Protein AF-A0A9Q7APM8-F1 (afdb_monomer)

Structure (mmCIF, N/CA/C/O backbone):
data_AF-A0A9Q7APM8-F1
#
_entry.id   AF-A0A9Q7APM8-F1
#
loop_
_atom_site.group_PDB
_atom_site.id
_atom_site.type_symbol
_atom_site.label_atom_id
_atom_site.label_alt_id
_atom_site.label_comp_id
_atom_site.label_asym_id
_atom_site.label_entity_id
_atom_site.label_seq_id
_atom_site.pdbx_PDB_ins_code
_atom_site.Cartn_x
_atom_site.Cartn_y
_atom_site.Cartn_z
_atom_site.occupancy
_atom_site.B_iso_or_equiv
_atom_site.auth_seq_id
_atom_site.auth_comp_id
_atom_site.auth_asym_id
_atom_site.auth_atom_id
_atom_site.pdbx_PDB_model_num
ATOM 1 N N . MET A 1 1 ? -38.913 31.545 38.198 1.00 42.38 1 MET A N 1
ATOM 2 C CA . MET A 1 1 ? -39.219 31.951 36.809 1.00 42.38 1 MET A CA 1
ATOM 3 C C . MET A 1 1 ? -38.127 32.934 36.434 1.00 42.38 1 MET A C 1
ATOM 5 O O . MET A 1 1 ? -37.927 33.846 37.214 1.00 42.38 1 MET A O 1
ATOM 9 N N . GLU A 1 2 ? -37.276 32.730 35.438 1.00 34.31 2 GLU A N 1
ATOM 10 C CA . GLU A 1 2 ? -37.486 32.155 34.105 1.00 34.31 2 GLU A CA 1
ATOM 11 C C . GLU A 1 2 ? -36.346 31.198 33.728 1.00 34.31 2 GLU A C 1
ATOM 13 O O . GLU A 1 2 ? -35.173 31.498 33.936 1.00 34.31 2 GLU A O 1
ATOM 18 N N . GLY A 1 3 ? -36.702 30.036 33.178 1.00 36.34 3 GLY A N 1
ATOM 19 C CA . GLY A 1 3 ? -35.762 29.169 32.479 1.00 36.34 3 GLY A CA 1
ATOM 20 C C . GLY A 1 3 ? -35.761 29.556 31.008 1.00 36.34 3 GLY A C 1
ATOM 21 O O . GLY A 1 3 ? -36.771 29.379 30.332 1.00 36.34 3 GLY A O 1
ATOM 22 N N . TYR A 1 4 ? -34.646 30.089 30.517 1.00 37.50 4 TYR A N 1
ATOM 23 C CA . TYR A 1 4 ? -34.441 30.288 29.088 1.00 37.50 4 TYR A CA 1
ATOM 24 C C . TYR A 1 4 ? -34.159 28.924 28.450 1.00 37.50 4 TYR A C 1
ATOM 26 O O . TYR A 1 4 ? -33.029 28.440 28.442 1.00 37.50 4 TYR A O 1
ATOM 34 N N . LEU A 1 5 ? -35.215 28.282 27.948 1.00 35.88 5 LEU A N 1
ATOM 35 C CA . LEU A 1 5 ? -35.113 27.208 26.965 1.00 35.88 5 LEU A CA 1
ATOM 36 C C . LEU A 1 5 ? -34.614 27.842 25.665 1.00 35.88 5 LEU A C 1
ATOM 38 O O . LEU A 1 5 ? -35.393 28.391 24.890 1.00 35.88 5 LEU A O 1
ATOM 42 N N . LEU A 1 6 ? -33.300 27.800 25.445 1.00 40.28 6 LEU A N 1
ATOM 43 C CA . LEU A 1 6 ? -32.742 28.014 24.117 1.00 40.28 6 LEU A CA 1
ATOM 44 C C . LEU A 1 6 ? -33.235 26.857 23.241 1.00 40.28 6 LEU A C 1
ATOM 46 O O . LEU A 1 6 ? -32.691 25.755 23.288 1.00 40.28 6 LEU A O 1
ATOM 50 N N . GLN A 1 7 ? -34.302 27.103 22.479 1.00 38.50 7 GLN A N 1
ATOM 51 C CA . GLN A 1 7 ? -34.618 26.316 21.295 1.00 38.50 7 GLN A CA 1
ATOM 52 C C . GLN A 1 7 ? -33.463 26.528 20.318 1.00 38.50 7 GLN A C 1
ATOM 54 O O . GLN A 1 7 ? -33.438 27.498 19.565 1.00 38.50 7 GLN A O 1
ATOM 59 N N . ILE A 1 8 ? -32.460 25.656 20.393 1.00 54.16 8 ILE A N 1
ATOM 60 C CA . ILE A 1 8 ? -31.497 25.502 19.311 1.00 54.16 8 ILE A CA 1
ATOM 61 C C . ILE A 1 8 ? -32.308 24.886 18.178 1.00 54.16 8 ILE A C 1
ATOM 63 O O . ILE A 1 8 ? -32.677 23.716 18.229 1.00 54.16 8 ILE A O 1
ATOM 67 N N . GLU A 1 9 ? -32.681 25.724 17.221 1.00 50.00 9 GLU A N 1
ATOM 68 C CA . GLU A 1 9 ? -33.242 25.300 15.949 1.00 50.00 9 GLU A CA 1
ATOM 69 C C . GLU A 1 9 ? -32.206 24.357 15.316 1.00 50.00 9 GLU A C 1
ATOM 71 O O . GLU A 1 9 ? -31.096 24.780 14.987 1.00 50.00 9 GLU A O 1
ATOM 76 N N . GLU A 1 10 ? -32.497 23.052 15.291 1.00 61.47 10 GLU A N 1
ATOM 77 C CA . GLU A 1 10 ? -31.591 22.060 14.713 1.00 61.47 10 GLU A CA 1
ATOM 78 C C . GLU A 1 10 ? -31.430 22.372 13.224 1.00 61.47 10 GLU A C 1
ATOM 80 O O . GLU A 1 10 ? -32.353 22.184 12.430 1.00 61.47 10 GLU A O 1
ATOM 85 N N . ASP A 1 11 ? -30.254 22.878 12.846 1.00 63.28 11 ASP A N 1
ATOM 86 C CA . ASP A 1 11 ? -29.869 23.025 11.449 1.00 63.28 11 ASP A CA 1
ATOM 87 C C . ASP A 1 11 ? -29.965 21.636 10.785 1.00 63.28 11 ASP A C 1
ATOM 89 O O . ASP A 1 11 ? -29.279 20.709 11.225 1.00 63.28 11 ASP A O 1
ATOM 93 N N . PRO A 1 12 ? -30.782 21.443 9.733 1.00 57.94 12 PRO A N 1
ATOM 94 C CA . PRO A 1 12 ? -30.921 20.152 9.059 1.00 57.94 12 PRO A CA 1
ATOM 95 C C . PRO A 1 12 ? -29.615 19.653 8.409 1.00 57.94 12 PRO A C 1
ATOM 97 O O . PRO A 1 12 ? -29.538 18.494 7.990 1.00 57.94 12 PRO A O 1
ATOM 100 N N . ALA A 1 13 ? -28.576 20.493 8.324 1.00 64.31 13 ALA A N 1
ATOM 101 C CA . ALA A 1 13 ? -27.223 20.095 7.941 1.00 64.31 13 ALA A CA 1
ATOM 102 C C . ALA A 1 13 ? -26.373 19.564 9.114 1.00 64.31 13 ALA A C 1
ATOM 104 O O . ALA A 1 13 ? -25.324 18.953 8.876 1.00 64.31 13 ALA A O 1
ATOM 105 N N . PHE A 1 14 ? -26.798 19.761 10.366 1.00 69.19 14 PHE A N 1
ATOM 106 C CA . PHE A 1 14 ? -26.077 19.304 11.548 1.00 69.19 14 PHE A CA 1
ATOM 107 C C . PHE A 1 14 ? -26.228 17.791 11.707 1.00 69.19 14 PHE A C 1
ATOM 109 O O . PHE A 1 14 ? -27.222 17.269 12.209 1.00 69.19 14 PHE A O 1
ATOM 116 N N . ARG A 1 15 ? -25.209 17.052 11.264 1.00 74.44 15 ARG A N 1
ATOM 117 C CA . ARG A 1 15 ? -25.124 15.615 11.529 1.00 74.44 15 ARG A CA 1
ATOM 118 C C . ARG A 1 15 ? -24.508 15.401 12.911 1.00 74.44 15 ARG A C 1
ATOM 120 O O . ARG A 1 15 ? -23.377 15.841 13.121 1.00 74.44 15 ARG A O 1
ATOM 127 N N . PRO A 1 16 ? -25.194 14.711 13.840 1.00 80.50 16 PRO A N 1
ATOM 128 C CA . PRO A 1 16 ? -24.632 14.439 15.153 1.00 80.50 16 PRO A CA 1
ATOM 129 C C . PRO A 1 16 ? -23.354 13.608 15.010 1.00 80.50 16 PRO A C 1
ATOM 131 O O . PRO A 1 16 ? -23.325 12.568 14.345 1.00 80.50 16 PRO A O 1
ATOM 134 N N . LEU A 1 17 ? -22.283 14.097 15.628 1.00 89.94 17 LEU A N 1
ATOM 135 C CA . LEU A 1 17 ? -20.996 13.422 15.704 1.00 89.94 17 LEU A CA 1
ATOM 136 C C . LEU A 1 17 ? -20.925 12.571 16.968 1.00 89.94 17 LEU A C 1
ATOM 138 O O . LEU A 1 17 ? -21.299 13.002 18.057 1.00 89.94 17 LEU A O 1
ATOM 142 N N . ARG A 1 18 ? -20.377 11.369 16.828 1.00 90.50 18 ARG A N 1
ATOM 143 C CA . ARG A 1 18 ? -20.062 10.456 17.922 1.00 90.50 18 ARG A CA 1
ATOM 144 C C . ARG A 1 18 ? -18.568 10.509 18.215 1.00 90.50 18 ARG A C 1
ATOM 146 O O . ARG A 1 18 ? -17.738 10.352 17.319 1.00 90.50 18 ARG A O 1
ATOM 153 N N . PHE A 1 19 ? -18.239 10.658 19.492 1.00 94.12 19 PHE A N 1
ATOM 154 C CA . PHE A 1 19 ? -16.884 10.523 20.010 1.00 94.12 19 PHE A CA 1
ATOM 155 C C . PHE A 1 19 ? -16.676 9.106 20.558 1.00 94.12 19 PHE A C 1
ATOM 157 O O . PHE A 1 19 ? -17.515 8.600 21.303 1.00 94.12 19 PHE A O 1
ATOM 164 N N . VAL A 1 20 ? -15.584 8.449 20.170 1.00 94.25 20 VAL A N 1
ATOM 165 C CA . VAL A 1 20 ? -15.301 7.046 20.502 1.00 94.25 20 VAL A CA 1
ATOM 166 C C . VAL A 1 20 ? -13.896 6.935 21.077 1.00 94.25 20 VAL A C 1
ATOM 168 O O . VAL A 1 20 ? -12.937 7.345 20.433 1.00 94.25 20 VAL A O 1
ATOM 171 N N . GLY A 1 21 ? -13.765 6.355 22.270 1.00 93.50 21 GLY A N 1
ATOM 172 C CA . GLY A 1 21 ? -12.476 6.041 22.883 1.00 93.50 21 GLY A CA 1
ATOM 173 C C . GLY A 1 21 ? -12.286 4.534 23.005 1.00 93.50 21 GLY A C 1
ATOM 174 O O . GLY A 1 21 ? -13.116 3.868 23.617 1.00 93.50 21 GLY A O 1
ATOM 175 N N . VAL A 1 22 ? -11.195 4.006 22.452 1.00 94.44 22 VAL A N 1
ATOM 176 C CA . VAL A 1 22 ? -10.819 2.589 22.569 1.00 94.44 22 VAL A CA 1
ATOM 177 C C . VAL A 1 22 ? -9.509 2.493 23.332 1.00 94.44 22 VAL A C 1
ATOM 179 O O . VAL A 1 22 ? -8.517 3.107 22.942 1.00 94.44 22 VAL A O 1
ATOM 182 N N . LYS A 1 23 ? -9.496 1.734 24.428 1.00 93.00 23 LYS A N 1
ATOM 183 C CA . LYS A 1 23 ? -8.285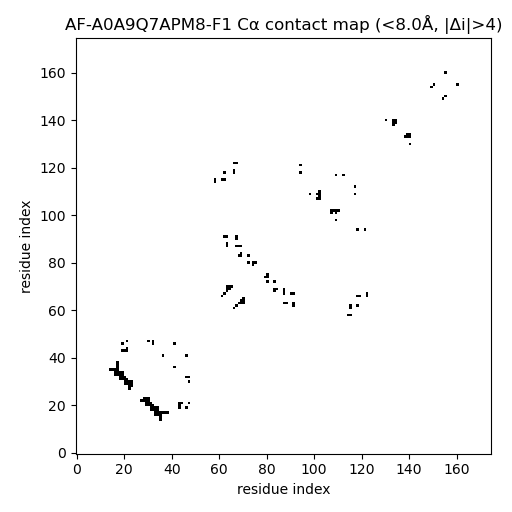 1.524 25.220 1.00 93.00 23 LYS A CA 1
ATOM 184 C C . LYS A 1 23 ? -7.399 0.480 24.547 1.00 93.00 23 LYS A C 1
ATOM 186 O O . LYS A 1 23 ? -7.838 -0.631 24.270 1.00 93.00 23 LYS A O 1
ATOM 191 N N . ASN A 1 24 ? -6.141 0.822 24.319 1.00 89.75 24 ASN A N 1
ATOM 192 C CA . ASN A 1 24 ? -5.125 -0.120 23.887 1.00 89.75 24 ASN A CA 1
ATOM 193 C C . ASN A 1 24 ? -4.664 -0.943 25.097 1.00 89.75 24 ASN A C 1
ATOM 195 O O . ASN A 1 24 ? -4.055 -0.410 26.022 1.00 89.75 24 ASN A O 1
ATOM 199 N N . GLU A 1 25 ? -4.945 -2.246 25.104 1.00 89.38 25 GLU A N 1
ATOM 200 C CA . GLU A 1 25 ? -4.604 -3.127 26.231 1.00 89.38 25 GLU A CA 1
ATOM 201 C C . GLU A 1 25 ? -3.093 -3.251 26.474 1.00 89.38 25 GLU A C 1
ATOM 203 O O . GLU A 1 25 ? -2.673 -3.476 27.606 1.00 89.38 25 GLU A O 1
ATOM 208 N N . LYS A 1 26 ? -2.268 -3.074 25.432 1.00 87.81 26 LYS A N 1
ATOM 209 C CA . LYS A 1 26 ? -0.808 -3.218 25.527 1.00 87.81 26 LYS A CA 1
ATOM 210 C C . LYS A 1 26 ? -0.131 -1.974 26.091 1.00 87.81 26 LYS A C 1
ATOM 212 O O . LYS A 1 26 ? 0.812 -2.101 26.863 1.00 87.81 26 LYS A O 1
ATOM 217 N N . THR A 1 27 ? -0.574 -0.786 25.679 1.00 89.88 27 THR A N 1
ATOM 218 C CA . THR A 1 27 ? 0.035 0.489 26.107 1.00 89.88 27 THR A CA 1
ATOM 219 C C . THR A 1 27 ? -0.715 1.141 27.265 1.00 89.88 27 THR A C 1
ATOM 221 O O . THR A 1 27 ? -0.169 2.000 27.946 1.00 89.88 27 THR A O 1
ATOM 224 N N . GLY A 1 28 ? -1.967 0.742 27.505 1.00 91.19 28 GLY A N 1
ATOM 225 C CA . GLY A 1 28 ? -2.857 1.348 28.493 1.00 91.19 28 GLY A CA 1
ATOM 226 C C . GLY A 1 28 ? -3.490 2.672 28.047 1.00 91.19 28 GLY A C 1
ATOM 227 O O . GLY A 1 28 ? -4.344 3.193 28.766 1.00 91.19 28 GLY A O 1
ATOM 228 N N . GLU A 1 29 ? -3.113 3.198 26.880 1.00 92.56 29 GLU A N 1
ATOM 229 C CA . GLU A 1 29 ? -3.561 4.492 26.357 1.00 92.56 29 GLU A CA 1
ATOM 230 C C . GLU A 1 29 ? -4.911 4.396 25.635 1.00 92.56 29 GLU A C 1
ATOM 232 O O . GLU A 1 29 ? -5.256 3.365 25.058 1.00 92.56 29 GLU A O 1
ATOM 237 N N . TYR A 1 30 ? -5.678 5.489 25.629 1.00 91.62 30 TYR A N 1
ATOM 238 C CA . TYR A 1 30 ? -6.906 5.587 24.839 1.00 91.62 30 TYR A CA 1
ATOM 239 C C . TYR A 1 30 ? -6.616 6.156 23.452 1.00 91.62 30 TYR A C 1
ATOM 241 O O . TYR A 1 30 ? -6.070 7.249 23.319 1.00 91.62 30 TYR A O 1
ATOM 249 N N . HIS A 1 31 ? -7.052 5.448 22.416 1.00 92.06 31 HIS A N 1
ATOM 250 C CA . HIS A 1 31 ? -7.143 5.982 21.064 1.00 92.06 31 HIS A CA 1
ATOM 251 C C . HIS A 1 31 ? -8.523 6.612 20.872 1.00 92.06 31 HIS A C 1
ATOM 253 O O . HIS A 1 31 ? -9.544 5.978 21.149 1.00 92.06 31 HIS A O 1
ATOM 259 N N . LEU A 1 32 ? -8.547 7.862 20.415 1.00 93.88 32 LEU A N 1
ATOM 260 C CA . LEU A 1 32 ? -9.754 8.678 20.318 1.00 93.88 32 LEU A CA 1
ATOM 261 C C . LEU A 1 32 ? -10.130 8.889 18.850 1.00 93.88 32 LEU A C 1
ATOM 263 O O . LEU A 1 32 ? -9.283 9.241 18.028 1.00 93.88 32 LEU A O 1
ATOM 267 N N . TYR A 1 33 ? -11.407 8.699 18.535 1.00 92.25 33 TYR A N 1
ATOM 268 C CA . TYR A 1 33 ? -11.957 8.783 17.187 1.00 92.25 33 TYR A CA 1
ATOM 269 C C . TYR A 1 33 ? -13.231 9.626 17.170 1.00 92.25 33 TYR A C 1
ATOM 271 O O . TYR A 1 33 ? -13.975 9.694 18.149 1.00 92.25 33 TYR A O 1
ATOM 279 N N . VAL A 1 34 ? -13.499 10.242 16.020 1.00 92.44 34 VAL A N 1
ATOM 280 C CA . VAL A 1 34 ? -14.693 11.052 15.767 1.00 92.44 34 VAL A CA 1
ATOM 281 C C . VAL A 1 34 ? -15.370 10.500 14.521 1.00 92.44 34 VAL A C 1
ATOM 283 O O . VAL A 1 34 ? -14.740 10.394 13.474 1.00 92.44 34 VAL A O 1
ATOM 286 N N . THR A 1 35 ? -16.642 10.125 14.621 1.00 91.06 35 THR A N 1
ATOM 287 C CA . THR A 1 35 ? -17.368 9.484 13.518 1.00 91.06 35 THR A CA 1
ATOM 288 C C . THR A 1 35 ? -18.826 9.922 13.468 1.00 91.06 35 THR A C 1
ATOM 290 O O . THR A 1 35 ? -19.424 10.216 14.494 1.00 91.06 35 THR A O 1
ATOM 293 N N . HIS A 1 36 ? -19.422 9.929 12.278 1.00 91.81 36 HIS A N 1
ATOM 294 C CA . HIS A 1 36 ? -20.876 10.055 12.108 1.00 91.81 36 HIS A CA 1
ATOM 295 C C . HIS A 1 36 ? -21.582 8.686 12.075 1.00 91.81 36 HIS A C 1
ATOM 297 O O . HIS A 1 36 ? -22.789 8.618 11.858 1.00 91.81 36 HIS A O 1
ATOM 303 N N . LEU A 1 37 ? -20.836 7.582 12.212 1.00 90.88 37 LEU A N 1
ATOM 304 C CA . LEU A 1 37 ? -21.401 6.237 12.167 1.00 90.88 37 LEU A CA 1
ATOM 305 C C . LEU A 1 37 ? -22.229 5.956 13.430 1.00 90.88 37 LEU A C 1
ATOM 307 O O . LEU A 1 37 ? -21.765 6.230 14.547 1.00 90.88 37 LEU A O 1
ATOM 311 N N . PRO A 1 38 ? -23.444 5.405 13.268 1.00 88.94 38 PRO A N 1
ATOM 312 C CA . PRO A 1 38 ? -24.383 5.285 14.369 1.00 88.94 38 PRO A CA 1
ATOM 313 C C . PRO A 1 38 ? -23.981 4.131 15.302 1.00 88.94 38 PRO A C 1
ATOM 315 O O . PRO A 1 38 ? -23.438 3.105 14.879 1.00 88.94 38 PRO A O 1
ATOM 318 N N . ALA A 1 39 ? -24.180 4.340 16.606 1.00 87.94 39 ALA A N 1
ATOM 319 C CA . ALA A 1 39 ? -23.642 3.468 17.651 1.00 87.94 39 ALA A CA 1
ATOM 320 C C . ALA A 1 39 ? -24.325 2.099 17.746 1.00 87.94 39 ALA A C 1
ATOM 322 O O . ALA A 1 39 ? -23.715 1.157 18.237 1.00 87.94 39 ALA A O 1
ATOM 323 N N . ASP A 1 40 ? -25.560 1.994 17.265 1.00 90.44 40 ASP A N 1
ATOM 324 C CA . ASP A 1 40 ? -26.341 0.758 17.172 1.00 90.44 40 ASP A CA 1
ATOM 325 C C . ASP A 1 40 ? -25.859 -0.170 16.046 1.00 90.44 40 ASP A C 1
ATOM 327 O O . ASP A 1 40 ? -26.176 -1.356 16.063 1.00 90.44 40 ASP A O 1
ATOM 331 N N . LYS A 1 41 ? -25.099 0.357 15.075 1.00 92.50 41 LYS A N 1
ATOM 332 C CA . LYS A 1 41 ? -24.628 -0.404 13.905 1.00 92.50 41 LYS A CA 1
ATOM 333 C C . LYS A 1 41 ? -23.134 -0.668 13.884 1.00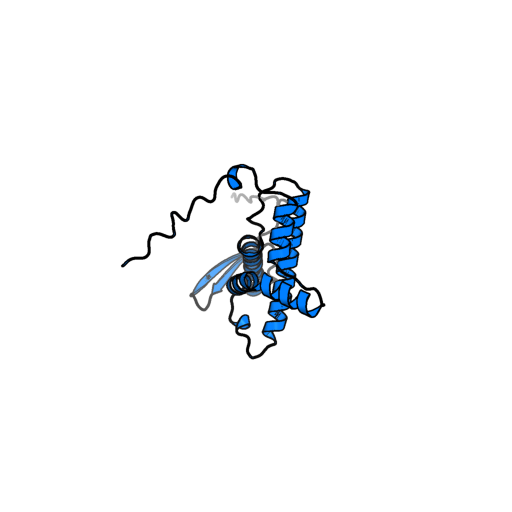 92.50 41 LYS A C 1
ATOM 335 O O . LYS A 1 41 ? -22.728 -1.608 13.213 1.00 92.50 41 LYS A O 1
ATOM 340 N N . VAL A 1 42 ? -22.336 0.193 14.518 1.00 92.00 42 VAL A N 1
ATOM 341 C CA . VAL A 1 42 ? -20.872 0.107 14.462 1.00 92.00 42 VAL A CA 1
ATOM 342 C C . VAL A 1 42 ? -20.283 0.251 15.860 1.00 92.00 42 VAL A C 1
ATOM 344 O O . VAL A 1 42 ? -20.445 1.288 16.521 1.00 92.00 42 VAL A O 1
ATOM 347 N N . SER A 1 43 ? -19.581 -0.779 16.313 1.00 94.12 43 SER A N 1
ATOM 348 C CA . SER A 1 43 ? -18.942 -0.821 17.623 1.00 94.12 43 SER A CA 1
ATOM 349 C C . SER A 1 43 ? -17.694 0.079 17.682 1.00 94.12 43 SER A C 1
ATOM 351 O O . SER A 1 43 ? -17.124 0.438 16.648 1.00 94.12 43 SER A O 1
ATOM 353 N N . PRO A 1 44 ? -17.240 0.488 18.881 1.00 92.44 44 PRO A N 1
ATOM 354 C CA . PRO A 1 44 ? -15.967 1.193 19.046 1.00 92.44 44 PRO A CA 1
ATOM 355 C C . PRO A 1 44 ? -14.762 0.477 18.419 1.00 92.44 44 PRO A C 1
ATOM 357 O O . PRO A 1 44 ? -13.898 1.122 17.825 1.00 92.44 44 PRO A O 1
ATOM 360 N N . GLU A 1 45 ? -14.714 -0.847 18.530 1.00 91.81 45 GLU A N 1
ATOM 361 C CA . GLU A 1 45 ? -13.647 -1.698 18.002 1.00 91.81 45 GLU A CA 1
ATOM 362 C C . GLU A 1 45 ? -13.655 -1.688 16.469 1.00 91.81 45 GLU A C 1
ATOM 364 O O . GLU A 1 45 ? -12.610 -1.483 15.854 1.00 91.81 45 GLU A O 1
ATOM 369 N N . GLU A 1 46 ? -14.836 -1.779 15.850 1.00 92.94 46 GLU A N 1
ATOM 370 C CA . GLU A 1 46 ? -14.991 -1.659 14.395 1.00 92.94 46 GLU A CA 1
ATOM 371 C C . GLU A 1 46 ? -14.564 -0.272 13.887 1.00 92.94 46 GLU A C 1
ATOM 373 O O . GLU A 1 46 ? -13.950 -0.158 12.824 1.00 92.94 46 GLU A O 1
ATOM 378 N N . ILE A 1 47 ? -14.820 0.796 14.657 1.00 93.06 47 ILE A N 1
ATOM 379 C CA . ILE A 1 47 ? -14.295 2.136 14.349 1.00 93.06 47 ILE A CA 1
ATOM 380 C C . ILE A 1 47 ? -12.767 2.147 14.412 1.00 93.06 47 ILE A C 1
ATOM 382 O O . ILE A 1 47 ? -12.131 2.690 13.506 1.00 93.06 47 ILE A O 1
ATOM 386 N N . ALA A 1 48 ? -12.163 1.550 15.441 1.00 90.50 48 ALA A N 1
ATOM 387 C CA . ALA A 1 48 ? -10.708 1.470 15.546 1.00 90.50 48 ALA A CA 1
ATOM 388 C C . ALA A 1 48 ? -10.092 0.685 14.375 1.00 90.50 48 ALA A C 1
ATOM 390 O O . ALA A 1 48 ? -9.074 1.109 13.820 1.00 90.50 48 ALA A O 1
ATOM 391 N N . ASP A 1 49 ? -10.725 -0.405 13.944 1.00 89.56 49 ASP A N 1
ATOM 392 C CA . ASP A 1 49 ? -10.285 -1.189 12.788 1.00 89.56 49 ASP A CA 1
ATOM 393 C C . ASP A 1 49 ? -10.451 -0.432 11.466 1.00 89.56 49 ASP A C 1
ATOM 395 O O . ASP A 1 49 ? -9.533 -0.425 10.640 1.00 89.56 49 ASP A O 1
ATOM 399 N N . LEU A 1 50 ? -11.548 0.305 11.289 1.00 89.44 50 LEU A N 1
ATOM 400 C CA . LEU A 1 50 ? -11.729 1.185 10.134 1.00 89.44 50 LEU A CA 1
ATOM 401 C C . LEU A 1 50 ? -10.657 2.284 10.096 1.00 89.44 50 LEU A C 1
ATOM 403 O O . LEU A 1 50 ? -10.075 2.565 9.047 1.00 89.44 50 LEU A O 1
ATOM 407 N N . TYR A 1 51 ? -10.336 2.879 11.246 1.00 87.50 51 TYR A N 1
ATOM 408 C CA . TYR A 1 51 ? -9.256 3.860 11.351 1.00 87.50 51 TYR A CA 1
ATOM 409 C C . TYR A 1 51 ? -7.872 3.247 11.126 1.00 87.50 51 TYR A C 1
ATOM 411 O O . TYR A 1 51 ? -6.974 3.941 10.645 1.00 87.50 51 TYR A O 1
ATOM 419 N N . ARG A 1 52 ? -7.688 1.950 11.388 1.00 83.81 52 ARG A N 1
ATOM 420 C CA . ARG A 1 52 ? -6.464 1.221 11.028 1.00 83.81 52 ARG A CA 1
ATOM 421 C C . ARG A 1 52 ? -6.259 1.189 9.512 1.00 83.81 52 ARG A C 1
ATOM 423 O O . ARG A 1 52 ? -5.127 1.336 9.053 1.00 83.81 52 ARG A O 1
ATOM 430 N N . ALA A 1 53 ? -7.336 1.103 8.724 1.00 83.62 53 ALA A N 1
ATOM 431 C CA . ALA A 1 53 ? -7.259 1.174 7.262 1.00 83.62 53 ALA A CA 1
ATOM 432 C C . ALA A 1 53 ? -6.708 2.524 6.757 1.00 83.62 53 ALA A C 1
ATOM 434 O O . ALA A 1 53 ? -6.059 2.570 5.711 1.00 83.62 53 ALA A O 1
ATOM 435 N N . ARG A 1 54 ? -6.854 3.618 7.523 1.00 85.62 54 ARG A N 1
ATOM 436 C CA . ARG A 1 54 ? -6.206 4.909 7.212 1.00 85.62 54 ARG A CA 1
ATOM 437 C C . ARG A 1 54 ? -4.684 4.776 7.140 1.00 85.62 54 ARG A C 1
ATOM 439 O O . ARG A 1 54 ? -4.053 5.409 6.297 1.00 85.62 54 ARG A O 1
ATOM 446 N N . TRP A 1 55 ? -4.087 3.963 8.011 1.00 85.88 55 TRP A N 1
ATOM 447 C CA . TRP A 1 55 ? -2.641 3.749 8.009 1.00 85.88 55 TRP A CA 1
ATOM 448 C C . TRP A 1 55 ? -2.179 3.010 6.749 1.00 85.88 55 TRP A C 1
ATOM 450 O O . TRP A 1 55 ? -1.144 3.358 6.187 1.00 85.88 55 TRP A O 1
ATOM 460 N N . ALA A 1 56 ? -2.982 2.070 6.239 1.00 85.31 56 ALA A N 1
ATOM 461 C CA . ALA A 1 56 ? -2.700 1.409 4.965 1.00 85.31 56 ALA A CA 1
ATOM 462 C C . ALA A 1 56 ? -2.658 2.410 3.797 1.00 85.31 56 ALA A C 1
ATOM 464 O O . ALA A 1 56 ? -1.763 2.335 2.960 1.00 85.31 56 ALA A O 1
ATOM 465 N N . VAL A 1 57 ? -3.560 3.401 3.777 1.00 87.88 57 VAL A N 1
ATOM 466 C CA . VAL A 1 57 ? -3.527 4.492 2.784 1.00 87.88 57 VAL A CA 1
ATOM 467 C C . VAL A 1 57 ? -2.247 5.324 2.913 1.00 87.88 57 VAL A C 1
ATOM 469 O O . VAL A 1 57 ? -1.631 5.685 1.913 1.00 87.88 57 VAL A O 1
ATOM 472 N N . GLU A 1 58 ? -1.816 5.619 4.139 1.00 91.31 58 GLU A N 1
ATOM 473 C CA . GLU A 1 58 ? -0.579 6.367 4.381 1.00 91.31 58 GLU A CA 1
ATOM 474 C C . GLU A 1 58 ? 0.661 5.605 3.894 1.00 91.31 58 GLU A C 1
ATOM 476 O O . GLU A 1 58 ? 1.526 6.191 3.241 1.00 91.31 58 GLU A O 1
ATOM 481 N N . ILE A 1 59 ? 0.731 4.300 4.169 1.00 90.12 59 ILE A N 1
ATOM 482 C CA . ILE A 1 59 ? 1.787 3.425 3.651 1.00 90.12 59 ILE A CA 1
ATOM 483 C C . ILE A 1 59 ? 1.764 3.408 2.130 1.00 90.12 59 ILE A C 1
ATOM 485 O O . ILE A 1 59 ? 2.804 3.631 1.524 1.00 90.12 59 ILE A O 1
ATOM 489 N N . PHE A 1 60 ? 0.596 3.219 1.519 1.00 89.62 60 PHE A N 1
ATOM 490 C CA . PHE A 1 60 ? 0.451 3.194 0.066 1.00 89.62 60 PHE A CA 1
ATOM 491 C C . PHE A 1 60 ? 1.024 4.463 -0.584 1.00 89.62 60 PHE A C 1
ATOM 493 O O . PHE A 1 60 ? 1.808 4.398 -1.532 1.00 89.62 60 PHE A O 1
ATOM 500 N N . PHE A 1 61 ? 0.713 5.642 -0.034 1.00 90.69 61 PHE A N 1
ATOM 501 C CA . PHE A 1 61 ? 1.301 6.890 -0.525 1.00 90.69 61 PHE A CA 1
ATOM 502 C C . PHE A 1 61 ? 2.802 7.008 -0.242 1.00 90.69 61 PHE A C 1
ATOM 504 O O . PHE A 1 61 ? 3.511 7.618 -1.045 1.00 90.69 61 PHE A O 1
ATOM 511 N N . LYS A 1 62 ? 3.300 6.450 0.867 1.00 91.19 62 LYS A N 1
ATOM 512 C CA . LYS A 1 62 ? 4.741 6.377 1.150 1.00 91.19 62 LYS A CA 1
ATOM 513 C C . LYS A 1 62 ? 5.458 5.481 0.140 1.00 91.19 62 LYS A C 1
ATOM 515 O O . LYS A 1 62 ? 6.473 5.906 -0.396 1.00 91.19 62 LYS A O 1
ATOM 520 N N . GLU A 1 63 ? 4.914 4.314 -0.192 1.00 91.56 63 GLU A N 1
ATOM 521 C CA . GLU A 1 63 ? 5.473 3.413 -1.209 1.00 91.56 63 GLU A CA 1
ATOM 522 C C . GLU A 1 63 ? 5.550 4.096 -2.579 1.00 91.56 63 GLU A C 1
ATOM 524 O O . GLU A 1 63 ? 6.615 4.139 -3.200 1.00 91.56 63 GLU A O 1
ATOM 529 N N . LEU A 1 64 ? 4.448 4.715 -3.018 1.00 90.88 64 LEU A N 1
ATOM 530 C CA . LEU A 1 64 ? 4.389 5.436 -4.292 1.00 90.88 64 LEU A CA 1
ATOM 531 C C . LEU A 1 64 ? 5.434 6.553 -4.387 1.00 90.88 64 LEU A C 1
ATOM 533 O O . LEU A 1 64 ? 6.101 6.710 -5.412 1.00 90.88 64 LEU A O 1
ATOM 537 N N . LYS A 1 65 ? 5.567 7.342 -3.317 1.00 87.25 65 LYS A N 1
ATOM 538 C CA . LYS A 1 65 ? 6.479 8.488 -3.269 1.00 87.25 65 LYS A CA 1
ATOM 539 C C . LYS A 1 65 ? 7.938 8.071 -3.146 1.00 87.25 65 LYS A C 1
ATOM 541 O O . LYS A 1 65 ? 8.765 8.671 -3.830 1.00 87.25 65 LYS A O 1
ATOM 546 N N . SER A 1 66 ? 8.246 7.102 -2.288 1.00 88.19 66 SER A N 1
ATOM 547 C CA . SER A 1 66 ? 9.623 6.728 -1.956 1.00 88.19 66 SER A CA 1
ATOM 548 C C . SER A 1 66 ? 10.228 5.737 -2.945 1.00 88.19 66 SER A C 1
ATOM 550 O O . SER A 1 66 ? 11.409 5.850 -3.256 1.00 88.19 66 SER A O 1
ATOM 552 N N . HIS A 1 67 ? 9.440 4.787 -3.457 1.00 86.81 67 HIS A N 1
ATOM 553 C CA . HIS A 1 67 ? 9.972 3.649 -4.216 1.00 86.81 67 HIS A CA 1
ATOM 554 C C . HIS A 1 67 ? 9.456 3.576 -5.657 1.00 86.81 67 HIS A C 1
ATOM 556 O O . HIS A 1 67 ? 10.139 3.025 -6.517 1.00 86.81 67 HIS A O 1
ATOM 562 N N . PHE A 1 68 ? 8.290 4.150 -5.972 1.00 85.19 68 PHE A N 1
ATOM 563 C CA . PHE A 1 68 ? 7.673 4.001 -7.303 1.00 85.19 68 PHE A CA 1
ATOM 564 C C . PHE A 1 68 ? 7.617 5.293 -8.127 1.00 85.19 68 PHE A C 1
ATOM 566 O O . PHE A 1 68 ? 6.817 5.419 -9.050 1.00 85.19 68 PHE A O 1
ATOM 573 N N . GLY A 1 69 ? 8.507 6.246 -7.832 1.00 81.50 69 GLY A N 1
ATOM 574 C CA . GLY A 1 69 ? 8.816 7.365 -8.730 1.00 81.50 69 GLY A CA 1
ATOM 575 C C . GLY A 1 69 ? 7.809 8.517 -8.736 1.00 81.50 69 GLY A C 1
ATOM 576 O O . GLY A 1 69 ? 7.956 9.449 -9.523 1.00 81.50 69 GLY A O 1
ATOM 577 N N . LEU A 1 70 ? 6.811 8.524 -7.846 1.00 85.62 70 LEU A N 1
ATOM 578 C CA . LEU A 1 70 ? 5.839 9.623 -7.806 1.00 85.62 70 LEU A CA 1
ATOM 579 C C . LEU A 1 70 ? 6.472 10.951 -7.339 1.00 85.62 70 LEU A C 1
ATOM 581 O O . LEU A 1 70 ? 5.994 12.022 -7.704 1.00 85.62 70 LEU A O 1
ATOM 585 N N . SER A 1 71 ? 7.567 10.898 -6.571 1.00 82.12 71 SER A N 1
ATOM 586 C CA . SER A 1 71 ? 8.300 12.093 -6.115 1.00 82.12 71 SER A CA 1
ATOM 587 C C . SER A 1 71 ? 9.344 12.608 -7.112 1.00 82.12 71 SER A C 1
ATOM 589 O O . SER A 1 71 ? 9.877 13.695 -6.913 1.00 82.12 71 SER A O 1
ATOM 591 N N . SER A 1 72 ? 9.659 11.854 -8.171 1.00 76.56 72 SER A N 1
ATOM 592 C CA . SER A 1 72 ? 10.700 12.206 -9.150 1.00 76.56 72 SER A CA 1
ATOM 593 C C . SER A 1 72 ? 10.149 12.869 -10.421 1.00 76.56 72 SER A C 1
ATOM 595 O O . SER A 1 72 ? 10.867 13.023 -11.411 1.00 76.56 72 SER A O 1
ATOM 597 N N . ILE A 1 73 ? 8.884 13.306 -10.406 1.00 79.06 73 ILE A N 1
ATOM 598 C CA . ILE A 1 73 ? 8.255 14.001 -11.535 1.00 79.06 73 ILE A CA 1
ATOM 599 C C . ILE A 1 73 ? 8.858 15.404 -11.688 1.00 79.06 73 ILE A C 1
ATOM 601 O O . ILE A 1 73 ? 8.489 16.341 -10.986 1.00 79.06 73 ILE A O 1
ATOM 605 N N . GLY A 1 74 ? 9.758 15.568 -12.658 1.00 77.00 74 GLY A N 1
ATOM 606 C CA . GLY A 1 74 ? 10.360 16.862 -13.008 1.00 77.00 74 GLY A CA 1
ATOM 607 C C . GLY A 1 74 ? 9.576 17.690 -14.038 1.00 77.00 74 GLY A C 1
ATOM 608 O O . GLY A 1 74 ? 10.080 18.708 -14.505 1.00 77.00 74 GLY A O 1
ATOM 609 N N . SER A 1 75 ? 8.378 17.257 -14.454 1.00 81.06 75 SER A N 1
ATOM 610 C CA . SER A 1 75 ? 7.604 17.901 -15.526 1.00 81.06 75 SER A CA 1
ATOM 611 C C . SER A 1 75 ? 6.234 18.392 -15.063 1.00 81.06 75 SER A C 1
ATOM 613 O O . SER A 1 75 ? 5.490 17.649 -14.434 1.00 81.06 75 SER A O 1
ATOM 615 N N . GLY A 1 76 ? 5.854 19.610 -15.464 1.00 84.00 76 GLY A N 1
ATOM 616 C CA . GLY A 1 76 ? 4.497 20.148 -15.279 1.00 84.00 76 GLY A CA 1
ATOM 617 C C . GLY A 1 76 ? 3.507 19.775 -16.393 1.00 84.00 76 GLY A C 1
ATOM 618 O O . GLY A 1 76 ? 2.359 20.215 -16.375 1.00 84.00 76 GLY A O 1
ATOM 619 N N . LYS A 1 77 ? 3.930 18.999 -17.400 1.00 91.38 77 LYS A N 1
ATOM 620 C CA . LYS A 1 77 ? 3.060 18.596 -18.514 1.00 91.38 77 LYS A CA 1
ATOM 621 C C . LYS A 1 77 ? 2.055 17.544 -18.039 1.00 91.38 77 LYS A C 1
ATOM 623 O O . LYS A 1 77 ? 2.455 16.436 -17.692 1.00 91.38 77 LYS A O 1
ATOM 628 N N . LYS A 1 78 ? 0.757 17.859 -18.119 1.00 91.69 78 LYS A N 1
ATOM 629 C CA . LYS A 1 78 ? -0.348 16.994 -17.659 1.00 91.69 78 LYS A CA 1
ATOM 630 C C . LYS A 1 78 ? -0.219 15.528 -18.103 1.00 91.69 78 LYS A C 1
ATOM 632 O O . LYS A 1 78 ? -0.273 14.645 -17.261 1.00 91.69 78 LYS A O 1
ATOM 637 N N . HIS A 1 79 ? 0.033 15.275 -19.388 1.00 90.62 79 HIS A N 1
ATOM 638 C CA . HIS A 1 79 ? 0.153 13.908 -19.915 1.00 90.62 79 HIS A CA 1
ATOM 639 C C . HIS A 1 79 ? 1.327 13.122 -19.310 1.00 90.62 79 HIS A C 1
ATOM 641 O O . HIS A 1 79 ? 1.217 11.920 -19.103 1.00 90.62 79 HIS A O 1
ATOM 647 N N . ILE A 1 80 ? 2.447 13.785 -18.996 1.00 88.81 80 ILE A N 1
ATOM 648 C CA . ILE A 1 80 ? 3.595 13.127 -18.356 1.00 88.81 80 ILE A CA 1
ATOM 649 C C . ILE A 1 80 ? 3.235 12.749 -16.921 1.00 88.81 80 ILE A C 1
ATOM 651 O O . ILE A 1 80 ? 3.498 11.628 -16.499 1.00 88.81 80 ILE A O 1
ATOM 655 N N . VAL A 1 81 ? 2.592 13.665 -16.192 1.00 89.56 81 VAL A N 1
ATOM 656 C CA . VAL A 1 81 ? 2.132 13.420 -14.818 1.00 89.56 81 VAL A CA 1
ATOM 657 C C . VAL A 1 81 ? 1.162 12.237 -14.775 1.00 89.56 81 VAL A C 1
ATOM 659 O O . VAL A 1 81 ? 1.332 11.341 -13.953 1.00 89.56 81 VAL A O 1
ATOM 662 N N . GLU A 1 82 ? 0.186 12.196 -15.685 1.00 92.50 82 GLU A N 1
ATOM 663 C CA . GLU A 1 82 ? -0.785 11.099 -15.786 1.00 92.50 82 GLU A CA 1
ATOM 664 C C . GLU A 1 82 ? -0.104 9.750 -16.045 1.00 92.50 82 GLU A C 1
ATOM 666 O O . GLU A 1 82 ? -0.383 8.784 -15.337 1.00 92.50 82 GLU A O 1
ATOM 671 N N . ILE A 1 83 ? 0.841 9.690 -16.990 1.00 92.25 83 ILE A N 1
ATOM 672 C CA . ILE A 1 83 ? 1.589 8.460 -17.289 1.00 92.25 83 ILE A CA 1
ATOM 673 C C . ILE A 1 83 ? 2.372 7.984 -16.063 1.00 92.25 83 ILE A C 1
ATOM 675 O O . ILE A 1 83 ? 2.322 6.798 -15.741 1.00 92.25 83 ILE A O 1
ATOM 679 N N . VAL A 1 84 ? 3.066 8.881 -15.354 1.00 89.94 84 VAL A N 1
ATOM 680 C CA . VAL A 1 84 ? 3.834 8.492 -14.160 1.00 89.94 84 VAL A CA 1
ATOM 681 C C . VAL A 1 84 ? 2.912 7.980 -13.056 1.00 89.94 84 VAL A C 1
ATOM 683 O O . VAL A 1 84 ? 3.223 6.959 -12.446 1.00 89.94 84 VAL A O 1
ATOM 686 N N . ILE A 1 85 ? 1.758 8.619 -12.834 1.00 91.38 85 ILE A N 1
ATOM 687 C CA . ILE A 1 85 ? 0.755 8.124 -11.880 1.00 91.38 85 ILE A CA 1
ATOM 688 C C . ILE A 1 85 ? 0.302 6.714 -12.277 1.00 91.38 85 ILE A C 1
ATOM 690 O O . ILE A 1 85 ? 0.320 5.813 -11.439 1.00 91.38 85 ILE A O 1
ATOM 694 N N . CYS A 1 86 ? -0.057 6.494 -13.544 1.00 93.88 86 CYS A N 1
ATOM 695 C CA . CYS A 1 86 ? -0.472 5.177 -14.028 1.00 93.88 86 CYS A CA 1
ATOM 696 C C . CYS A 1 86 ? 0.621 4.117 -13.832 1.00 93.88 86 CYS A C 1
ATOM 698 O O . CYS A 1 86 ? 0.334 3.039 -13.317 1.00 93.88 86 CYS A O 1
ATOM 700 N N . VAL A 1 87 ? 1.873 4.418 -14.188 1.00 92.62 87 VAL A N 1
ATOM 701 C CA . VAL A 1 87 ? 3.009 3.495 -14.021 1.00 92.62 87 VAL A CA 1
ATOM 702 C C . VAL A 1 87 ? 3.267 3.188 -12.545 1.00 92.62 87 VAL A C 1
ATOM 704 O O . VAL A 1 87 ? 3.472 2.025 -12.193 1.00 92.62 87 VAL A O 1
ATOM 707 N N . ALA A 1 88 ? 3.208 4.188 -11.665 1.00 91.69 88 ALA A N 1
ATOM 708 C CA . ALA A 1 88 ? 3.402 3.991 -10.232 1.00 91.69 88 ALA A CA 1
ATOM 709 C C . ALA A 1 88 ? 2.303 3.092 -9.635 1.00 91.69 88 ALA A C 1
ATOM 711 O O . ALA A 1 88 ? 2.604 2.150 -8.901 1.00 91.69 88 ALA A O 1
ATOM 712 N N . LEU A 1 89 ? 1.039 3.315 -10.015 1.00 93.50 89 LEU A N 1
ATOM 713 C CA . LEU A 1 89 ? -0.088 2.471 -9.603 1.00 93.50 89 LEU A CA 1
ATOM 714 C C . LEU A 1 89 ? 0.049 1.032 -10.116 1.00 93.50 89 LEU A C 1
ATOM 716 O O . LEU A 1 89 ? -0.135 0.087 -9.348 1.00 93.50 89 LEU A O 1
ATOM 720 N N . LEU A 1 90 ? 0.414 0.853 -11.388 1.00 94.19 90 LEU A N 1
ATOM 721 C CA . LEU A 1 90 ? 0.672 -0.471 -11.962 1.00 94.19 90 LEU A CA 1
ATOM 722 C C . LEU A 1 90 ? 1.801 -1.191 -11.217 1.00 94.19 90 LEU A C 1
ATOM 724 O O . LEU A 1 90 ? 1.674 -2.375 -10.913 1.00 94.19 90 LEU A O 1
ATOM 728 N N . THR A 1 91 ? 2.866 -0.471 -10.863 1.00 92.94 91 THR A N 1
ATOM 729 C CA . THR A 1 91 ? 4.003 -1.029 -10.119 1.00 92.94 91 THR A CA 1
ATOM 730 C C . THR A 1 91 ? 3.577 -1.529 -8.739 1.00 92.94 91 THR A C 1
ATOM 732 O O . THR A 1 91 ? 3.949 -2.641 -8.370 1.00 92.94 91 THR A O 1
ATOM 735 N N . VAL A 1 92 ? 2.740 -0.780 -8.006 1.00 92.44 92 VA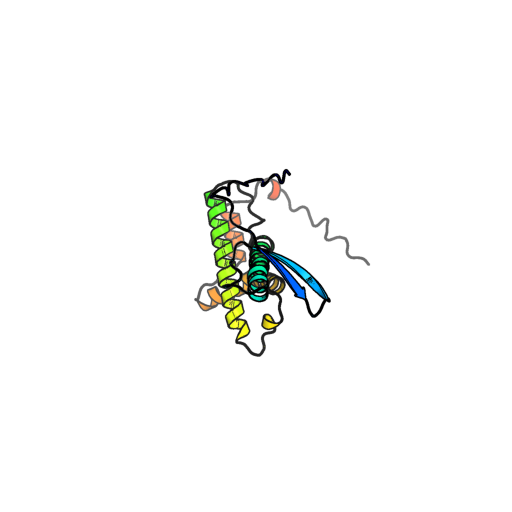L A N 1
ATOM 736 C CA . VAL A 1 92 ? 2.184 -1.240 -6.716 1.00 92.44 92 VAL A CA 1
ATOM 737 C C . VAL A 1 92 ? 1.357 -2.511 -6.891 1.00 92.44 92 VAL A C 1
ATOM 739 O O . VAL A 1 92 ? 1.497 -3.449 -6.107 1.00 92.44 92 VAL A O 1
ATOM 742 N N . ILE A 1 93 ? 0.506 -2.569 -7.919 1.00 93.62 93 ILE A N 1
ATOM 743 C CA . ILE A 1 93 ? -0.340 -3.742 -8.174 1.00 93.62 93 ILE A CA 1
ATOM 744 C C . ILE A 1 93 ? 0.528 -4.971 -8.452 1.00 93.62 93 ILE A C 1
ATOM 746 O O . ILE A 1 93 ? 0.312 -6.013 -7.833 1.00 93.62 93 ILE A O 1
ATOM 750 N N . VAL A 1 94 ? 1.517 -4.851 -9.343 1.00 93.88 94 VAL A N 1
ATOM 751 C CA . VAL A 1 94 ? 2.439 -5.947 -9.679 1.00 93.88 94 VAL A CA 1
ATOM 752 C C . VAL A 1 94 ? 3.242 -6.374 -8.452 1.00 93.88 94 VAL A C 1
ATOM 754 O O . VAL A 1 94 ? 3.264 -7.560 -8.133 1.00 93.88 94 VAL A O 1
ATOM 757 N N . SER A 1 95 ? 3.822 -5.420 -7.722 1.00 93.75 95 SER A N 1
ATOM 758 C CA . SER A 1 95 ? 4.545 -5.664 -6.468 1.00 93.75 95 SER A CA 1
ATOM 759 C C . SER A 1 95 ? 3.682 -6.438 -5.463 1.00 93.75 95 SER A C 1
ATOM 761 O O . SER A 1 95 ? 4.093 -7.471 -4.940 1.00 93.75 95 SER A O 1
ATOM 763 N N . GLY A 1 96 ? 2.425 -6.027 -5.275 1.00 92.62 96 GLY A N 1
ATOM 764 C CA . GLY A 1 96 ? 1.486 -6.713 -4.390 1.00 92.62 96 GLY A CA 1
ATOM 765 C C . GLY A 1 96 ? 1.106 -8.127 -4.848 1.00 92.62 96 GLY A C 1
ATOM 766 O O . GLY A 1 96 ? 0.910 -8.999 -4.003 1.00 92.62 96 GLY A O 1
ATOM 767 N N . GLN A 1 97 ? 1.003 -8.383 -6.158 1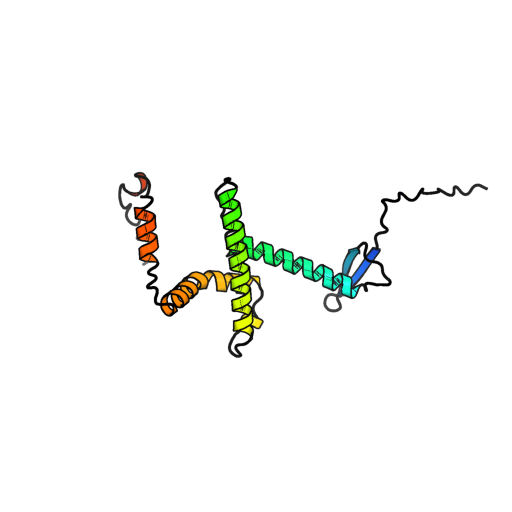.00 94.00 97 GLN A N 1
ATOM 768 C CA . GLN A 1 97 ? 0.795 -9.744 -6.679 1.00 94.00 97 GLN A CA 1
ATOM 769 C C . GLN A 1 97 ? 2.013 -10.627 -6.398 1.00 94.00 97 GLN A C 1
ATOM 771 O O . GLN A 1 97 ? 1.859 -11.725 -5.869 1.00 94.00 97 GLN A O 1
ATOM 776 N N . VAL A 1 98 ? 3.218 -10.127 -6.688 1.00 93.19 98 VAL A N 1
ATOM 777 C CA . VAL A 1 98 ? 4.471 -10.847 -6.420 1.00 93.19 98 VAL A CA 1
ATOM 778 C C . VAL A 1 98 ? 4.591 -11.166 -4.932 1.00 93.19 98 VAL A C 1
ATOM 780 O O . VAL A 1 98 ? 4.899 -12.301 -4.578 1.00 93.19 98 VAL A O 1
ATOM 783 N N . ARG A 1 99 ? 4.266 -10.210 -4.053 1.00 93.62 99 ARG A N 1
ATOM 784 C CA . ARG A 1 99 ? 4.240 -10.420 -2.601 1.00 93.62 99 ARG A CA 1
ATOM 785 C C . ARG A 1 99 ? 3.342 -11.590 -2.218 1.00 93.62 99 ARG A C 1
ATOM 787 O O . ARG A 1 99 ? 3.785 -12.482 -1.507 1.00 93.62 99 ARG A O 1
ATOM 794 N N . ARG A 1 100 ? 2.101 -11.600 -2.713 1.00 93.12 100 ARG A N 1
ATOM 795 C CA . ARG A 1 100 ? 1.122 -12.651 -2.400 1.00 93.12 100 ARG A CA 1
ATOM 796 C C . ARG A 1 100 ? 1.564 -14.030 -2.862 1.00 93.12 100 ARG A C 1
ATOM 798 O O . ARG A 1 100 ? 1.283 -15.007 -2.177 1.00 93.12 100 ARG A O 1
ATOM 805 N N . GLU A 1 101 ? 2.226 -14.128 -4.011 1.00 93.19 101 GLU A N 1
ATOM 806 C CA . GLU A 1 101 ? 2.775 -15.407 -4.466 1.00 93.19 101 GLU A CA 1
ATOM 807 C C . GLU A 1 101 ? 3.966 -15.844 -3.605 1.00 93.19 101 GLU A C 1
ATOM 809 O O . GLU A 1 101 ? 4.027 -17.002 -3.198 1.00 93.19 101 GLU A O 1
ATOM 814 N N . LEU A 1 102 ? 4.858 -14.921 -3.232 1.00 91.94 102 LEU A N 1
ATOM 815 C CA . LEU A 1 102 ? 5.979 -15.215 -2.331 1.00 91.94 102 LEU A CA 1
ATOM 816 C C . LEU A 1 102 ? 5.511 -15.629 -0.932 1.00 91.94 102 LEU A C 1
ATOM 818 O O . LEU A 1 102 ? 6.091 -16.527 -0.338 1.00 91.94 102 LEU A O 1
ATOM 822 N N . GLU A 1 103 ? 4.422 -15.056 -0.422 1.00 92.88 103 GLU A N 1
ATOM 823 C CA . GLU A 1 103 ? 3.826 -15.465 0.855 1.00 92.88 103 GLU A CA 1
ATOM 824 C C . GLU A 1 103 ? 3.320 -16.923 0.840 1.00 92.88 103 GLU A C 1
ATOM 826 O O . GLU A 1 103 ? 3.138 -17.531 1.898 1.00 92.88 103 GLU A O 1
ATOM 831 N N . LYS A 1 104 ? 3.102 -17.537 -0.325 1.00 93.12 104 LYS A N 1
ATOM 832 C CA . LYS A 1 104 ? 2.758 -18.967 -0.397 1.00 93.12 104 LYS A CA 1
ATOM 833 C C . LYS A 1 104 ? 3.984 -19.869 -0.262 1.00 93.12 104 LYS A C 1
ATOM 835 O O . LYS A 1 104 ? 3.825 -21.025 0.118 1.00 93.12 104 LYS A O 1
ATOM 840 N N . GLU A 1 105 ? 5.180 -19.356 -0.540 1.00 92.69 105 GLU A N 1
ATOM 841 C CA . GLU A 1 105 ? 6.427 -20.114 -0.478 1.00 92.69 105 GLU A CA 1
ATOM 842 C C . GLU A 1 105 ? 6.883 -20.283 0.985 1.00 92.69 105 GLU A C 1
ATOM 844 O O . GLU A 1 105 ? 7.154 -19.288 1.662 1.00 92.69 105 GLU A O 1
ATOM 849 N N . PRO A 1 106 ? 7.007 -21.521 1.505 1.00 85.62 106 PRO A N 1
ATOM 850 C CA . PRO A 1 106 ? 7.368 -21.760 2.906 1.00 85.62 106 PRO A CA 1
ATOM 851 C C . PRO A 1 106 ? 8.731 -21.198 3.318 1.00 85.62 106 PRO A C 1
ATOM 853 O O . PRO A 1 106 ? 8.947 -20.938 4.497 1.00 85.62 106 PRO A O 1
A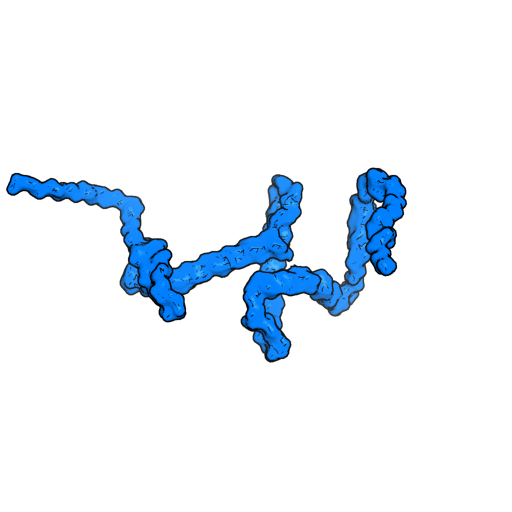TOM 856 N N . ARG A 1 107 ? 9.653 -21.034 2.362 1.00 84.62 107 ARG A N 1
ATOM 857 C CA . ARG A 1 107 ? 11.003 -20.494 2.590 1.00 84.62 107 ARG A CA 1
ATOM 858 C C . ARG A 1 107 ? 11.079 -18.968 2.496 1.00 84.62 107 ARG A C 1
ATOM 860 O O . ARG A 1 107 ? 12.177 -18.425 2.512 1.00 84.62 107 ARG A O 1
ATOM 867 N N . SER A 1 108 ? 9.950 -18.288 2.301 1.00 85.88 108 SER A N 1
ATOM 868 C CA . SER A 1 108 ? 9.926 -16.843 2.111 1.00 85.88 108 SER A CA 1
ATOM 869 C C . SER A 1 108 ? 9.7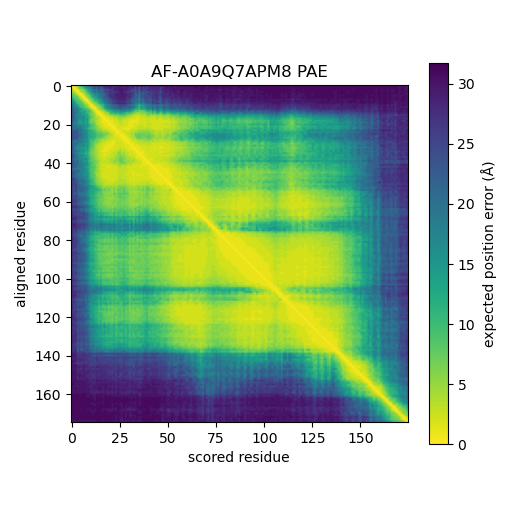54 -16.092 3.427 1.00 85.88 108 SER A C 1
ATOM 871 O O . SER A 1 108 ? 8.735 -16.230 4.105 1.00 85.88 108 SER A O 1
ATOM 873 N N . ASP A 1 109 ? 10.687 -15.185 3.705 1.00 88.94 109 ASP A N 1
ATOM 874 C CA . ASP A 1 109 ? 10.619 -14.277 4.858 1.00 88.94 109 ASP A CA 1
ATOM 875 C C . ASP A 1 109 ? 9.679 -13.075 4.611 1.00 88.94 109 ASP A C 1
ATOM 877 O O . ASP A 1 109 ? 9.508 -12.206 5.465 1.00 88.94 109 ASP A O 1
ATOM 881 N N . VAL A 1 110 ? 9.022 -13.003 3.443 1.00 88.25 110 VAL A N 1
ATOM 882 C CA . VAL A 1 110 ? 8.174 -11.864 3.032 1.00 88.25 110 VAL A CA 1
ATOM 883 C C . VAL A 1 110 ? 6.996 -11.624 3.985 1.00 88.25 110 VAL A C 1
ATOM 885 O O . VAL A 1 110 ? 6.551 -10.484 4.133 1.00 88.25 110 VAL A O 1
ATOM 888 N N . LYS A 1 111 ? 6.513 -12.663 4.679 1.00 86.88 111 LYS A N 1
ATOM 889 C CA . LYS A 1 111 ? 5.455 -12.534 5.700 1.00 86.88 111 LYS A CA 1
ATOM 890 C C . LYS A 1 111 ? 5.883 -11.705 6.904 1.00 86.88 111 LYS A C 1
ATOM 892 O O . LYS A 1 111 ? 5.044 -11.048 7.514 1.00 86.88 111 LYS A O 1
ATOM 897 N N . GLU A 1 112 ? 7.165 -11.751 7.243 1.00 88.50 112 GLU A N 1
ATOM 898 C CA . GLU A 1 112 ? 7.726 -11.017 8.376 1.00 88.50 112 GLU A CA 1
ATOM 899 C C . GLU A 1 112 ? 8.077 -9.574 7.991 1.00 88.50 112 GLU A C 1
ATOM 901 O O . GLU A 1 112 ? 8.202 -8.699 8.850 1.00 88.50 112 GLU A O 1
ATOM 906 N N . MET A 1 113 ? 8.179 -9.291 6.688 1.00 90.44 113 MET A N 1
ATOM 907 C CA . MET A 1 113 ? 8.497 -7.963 6.183 1.00 90.44 113 MET A CA 1
ATOM 908 C C . MET A 1 113 ? 7.303 -7.009 6.282 1.00 90.44 113 MET A C 1
ATOM 910 O O . MET A 1 113 ? 6.221 -7.222 5.714 1.00 90.44 113 MET A O 1
ATOM 914 N N . GLY A 1 114 ? 7.552 -5.863 6.918 1.00 89.69 114 GLY A N 1
ATOM 915 C CA . GLY A 1 114 ? 6.675 -4.702 6.810 1.00 89.69 114 GLY A CA 1
ATOM 916 C C . GLY A 1 114 ? 6.530 -4.236 5.350 1.00 89.69 114 GLY A C 1
ATOM 917 O O . GLY A 1 114 ? 7.411 -4.484 4.525 1.00 89.69 114 GLY A O 1
ATOM 918 N N . PRO A 1 115 ? 5.432 -3.546 4.999 1.00 88.81 115 PRO A N 1
ATOM 919 C CA . PRO A 1 115 ? 5.140 -3.156 3.617 1.00 88.81 115 PRO A CA 1
ATOM 920 C C . PRO A 1 115 ? 6.226 -2.277 2.989 1.00 88.81 115 PRO A C 1
ATOM 922 O O . PRO A 1 115 ? 6.673 -2.567 1.887 1.00 88.81 115 PRO A O 1
ATOM 925 N N . LEU A 1 116 ? 6.738 -1.285 3.724 1.00 90.25 116 LEU A N 1
ATOM 926 C CA . LEU A 1 116 ? 7.794 -0.399 3.220 1.00 90.25 116 LEU A CA 1
ATOM 927 C C . LEU A 1 116 ? 9.113 -1.137 2.957 1.00 90.25 116 LEU A C 1
ATOM 929 O O . LEU A 1 116 ? 9.726 -0.924 1.918 1.00 90.25 116 LEU A O 1
ATOM 933 N N . LEU A 1 117 ? 9.510 -2.041 3.860 1.00 91.25 117 LEU A N 1
ATOM 934 C CA . LEU A 1 117 ? 10.710 -2.860 3.677 1.00 91.25 117 LEU A CA 1
ATOM 935 C C . LEU A 1 117 ? 10.564 -3.758 2.441 1.00 91.25 117 LEU A C 1
ATOM 937 O O . LEU A 1 117 ? 11.461 -3.827 1.606 1.00 91.25 117 LEU A O 1
ATOM 941 N N . TYR A 1 118 ? 9.403 -4.397 2.278 1.00 93.62 118 TYR A N 1
ATOM 942 C CA . TYR A 1 118 ? 9.118 -5.189 1.085 1.00 93.62 118 TYR A CA 1
ATOM 943 C C . TYR A 1 118 ? 9.189 -4.346 -0.199 1.00 93.62 118 TYR A C 1
ATOM 945 O O . TYR A 1 118 ? 9.820 -4.764 -1.169 1.00 93.62 118 TYR A O 1
ATOM 953 N N . ALA A 1 119 ? 8.577 -3.157 -0.214 1.00 92.19 119 ALA A N 1
ATOM 954 C CA . ALA A 1 119 ? 8.592 -2.263 -1.371 1.00 92.19 119 ALA A CA 1
ATOM 955 C C . ALA A 1 119 ? 10.011 -1.809 -1.745 1.00 92.19 119 ALA A C 1
ATOM 957 O O . ALA A 1 119 ? 10.335 -1.746 -2.932 1.00 92.19 119 ALA A O 1
ATOM 958 N N . GLU A 1 120 ? 10.863 -1.544 -0.754 1.00 92.50 120 GLU A N 1
ATOM 959 C CA . GLU A 1 120 ? 12.278 -1.229 -0.953 1.00 92.50 120 GLU A CA 1
ATOM 960 C C . GLU A 1 120 ? 13.032 -2.396 -1.608 1.00 92.50 120 GLU A C 1
ATOM 962 O O . GLU A 1 120 ? 13.679 -2.214 -2.644 1.00 92.50 120 GLU A O 1
ATOM 967 N N . HIS A 1 121 ? 12.887 -3.610 -1.067 1.00 92.06 121 HIS A N 1
ATOM 968 C CA . HIS A 1 121 ? 13.487 -4.812 -1.648 1.00 92.06 121 HIS A CA 1
ATOM 969 C C . HIS A 1 121 ? 12.987 -5.067 -3.071 1.00 92.06 121 HIS A C 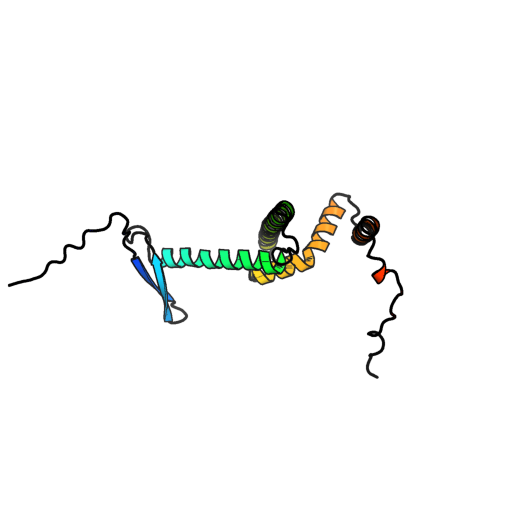1
ATOM 971 O O . HIS A 1 121 ? 13.795 -5.304 -3.970 1.00 92.06 121 HIS A O 1
ATOM 977 N N . PHE A 1 122 ? 11.672 -4.980 -3.293 1.00 93.19 122 PHE A N 1
ATOM 978 C CA . PHE A 1 122 ? 11.067 -5.137 -4.612 1.00 93.19 122 PHE A CA 1
ATOM 979 C C . PHE A 1 122 ? 11.631 -4.119 -5.605 1.00 93.19 122 PHE A C 1
ATOM 981 O O . PHE A 1 122 ? 12.024 -4.495 -6.708 1.00 93.19 122 PHE A O 1
ATOM 988 N N . HIS A 1 123 ? 11.724 -2.843 -5.217 1.00 90.75 123 HIS A N 1
ATOM 989 C CA . HIS A 1 123 ? 12.312 -1.800 -6.053 1.00 90.75 123 HIS A CA 1
ATOM 990 C C . HIS A 1 123 ? 13.753 -2.147 -6.450 1.00 90.75 123 HIS A C 1
ATOM 992 O O . HIS A 1 123 ? 14.079 -2.095 -7.638 1.00 90.75 123 HIS A O 1
ATOM 998 N N . HIS A 1 124 ? 14.578 -2.579 -5.492 1.00 89.69 124 HIS A N 1
ATOM 999 C CA . HIS A 1 124 ? 15.972 -2.956 -5.734 1.00 89.69 124 HIS A CA 1
ATOM 1000 C C . HIS A 1 124 ? 16.114 -4.109 -6.743 1.00 89.69 124 HIS A C 1
ATOM 1002 O O . HIS A 1 124 ? 16.966 -4.055 -7.629 1.00 89.69 124 HIS A O 1
ATOM 1008 N N . ILE A 1 125 ? 15.257 -5.132 -6.658 1.00 88.62 125 ILE A N 1
ATOM 1009 C CA . ILE A 1 125 ? 15.332 -6.312 -7.538 1.00 88.62 125 ILE A CA 1
ATOM 1010 C C . ILE A 1 125 ? 14.507 -6.180 -8.828 1.00 88.62 125 ILE A C 1
ATOM 1012 O O . ILE A 1 125 ? 14.665 -6.998 -9.734 1.00 88.62 125 ILE A O 1
ATOM 1016 N N . SER A 1 126 ? 13.639 -5.169 -8.938 1.00 89.44 126 SER A N 1
ATOM 1017 C CA . SER A 1 126 ? 12.646 -5.020 -10.017 1.00 89.44 126 SER A CA 1
ATOM 1018 C C . SER A 1 126 ? 13.244 -5.098 -11.423 1.00 89.44 126 SER A C 1
ATOM 1020 O O . SER A 1 126 ? 12.688 -5.749 -12.306 1.00 89.44 126 SER A O 1
ATOM 1022 N N . THR A 1 127 ? 14.414 -4.488 -11.625 1.00 84.88 127 THR A N 1
ATOM 1023 C CA . THR A 1 127 ? 15.120 -4.511 -12.913 1.00 84.88 127 THR A CA 1
ATOM 1024 C C . THR A 1 127 ? 15.604 -5.921 -13.263 1.00 84.88 127 THR A C 1
ATOM 1026 O O . THR A 1 127 ? 15.474 -6.346 -14.410 1.00 84.88 127 THR A O 1
ATOM 1029 N N . GLY A 1 128 ? 16.113 -6.667 -12.279 1.00 86.62 128 GLY A N 1
ATOM 1030 C CA . GLY A 1 128 ? 16.522 -8.061 -12.457 1.00 86.62 128 GLY A CA 1
ATOM 1031 C C . GLY A 1 128 ? 15.330 -8.992 -12.689 1.00 86.62 128 GLY A C 1
ATOM 1032 O O . GLY A 1 128 ? 15.391 -9.866 -13.550 1.00 86.62 128 GLY A O 1
ATOM 1033 N N . LEU A 1 129 ? 14.212 -8.765 -11.992 1.00 88.12 129 LEU A N 1
ATOM 1034 C CA . LEU A 1 129 ? 12.968 -9.504 -12.227 1.00 88.12 129 LEU A CA 1
ATOM 1035 C C . LEU A 1 129 ? 12.440 -9.278 -13.646 1.00 88.12 129 LEU A C 1
ATOM 1037 O O . LEU A 1 129 ? 12.107 -10.240 -14.334 1.00 88.12 129 LEU A O 1
ATOM 1041 N N . LEU A 1 130 ? 12.411 -8.027 -14.113 1.00 87.44 130 LEU A N 1
ATOM 1042 C CA . LEU A 1 130 ? 11.988 -7.712 -15.476 1.00 87.44 130 LEU A CA 1
ATOM 1043 C C . LEU A 1 130 ? 12.898 -8.384 -16.512 1.00 87.44 130 LEU A C 1
ATOM 1045 O O . LEU A 1 130 ? 12.401 -8.968 -17.469 1.00 87.44 130 LEU A O 1
ATOM 1049 N N . GLN A 1 131 ? 14.217 -8.352 -16.303 1.00 85.62 131 GLN A N 1
ATOM 1050 C CA . GLN A 1 131 ? 15.172 -9.071 -17.151 1.00 85.62 131 GLN A CA 1
ATOM 1051 C C . GLN A 1 131 ? 14.889 -10.570 -17.199 1.00 85.62 131 GLN A C 1
ATOM 1053 O O . GLN A 1 131 ? 14.879 -11.145 -18.283 1.00 85.62 131 GLN A O 1
ATOM 1058 N N . ALA A 1 132 ? 14.644 -11.194 -16.045 1.00 87.44 132 ALA A N 1
ATOM 1059 C CA . ALA A 1 132 ? 14.358 -12.620 -15.962 1.00 87.44 132 ALA A CA 1
ATOM 1060 C C . ALA A 1 132 ? 13.066 -12.984 -16.710 1.00 87.44 132 ALA A C 1
ATOM 1062 O O . ALA A 1 132 ? 13.059 -13.950 -17.470 1.00 87.44 132 ALA A O 1
ATOM 1063 N N . VAL A 1 133 ? 12.005 -12.184 -16.552 1.00 88.75 133 VAL A N 1
ATOM 1064 C CA . VAL A 1 133 ? 10.739 -12.367 -17.281 1.00 88.75 133 VAL A CA 1
ATOM 1065 C C . VAL A 1 133 ? 10.953 -12.213 -18.785 1.00 88.75 133 VAL A C 1
ATOM 1067 O O . VAL A 1 133 ? 10.552 -13.078 -19.553 1.00 88.75 133 VAL A O 1
ATOM 1070 N N . LEU A 1 134 ? 11.631 -11.150 -19.221 1.00 87.00 134 LEU A N 1
ATOM 1071 C CA . LEU A 1 134 ? 11.896 -10.926 -20.643 1.00 87.00 134 LEU A CA 1
ATOM 1072 C C . LEU A 1 134 ? 12.742 -12.051 -21.243 1.00 87.00 134 LEU A C 1
ATOM 1074 O O . LEU A 1 134 ? 12.423 -12.543 -22.322 1.00 87.00 134 LEU A O 1
ATOM 1078 N N . TYR A 1 135 ? 13.768 -12.500 -20.520 1.00 86.88 135 TYR A N 1
ATOM 1079 C CA . TYR A 1 135 ? 14.601 -13.620 -20.936 1.00 86.88 135 TYR A CA 1
ATOM 1080 C C . TYR A 1 135 ? 13.795 -14.917 -21.071 1.00 86.88 135 TYR A C 1
ATOM 1082 O O . TYR A 1 135 ? 13.953 -15.626 -22.064 1.00 86.88 135 TYR A O 1
ATOM 1090 N N . HIS A 1 136 ? 12.911 -15.205 -20.110 1.00 88.88 136 HIS A N 1
ATOM 1091 C CA . HIS A 1 136 ? 12.005 -16.355 -20.162 1.00 88.88 136 HIS A CA 1
ATOM 1092 C C . HIS A 1 136 ? 11.087 -16.312 -21.391 1.00 88.88 136 HIS A C 1
ATOM 1094 O O . HIS A 1 136 ? 10.936 -17.316 -22.082 1.00 88.88 136 HIS A O 1
ATOM 1100 N N . GLU A 1 137 ? 10.552 -15.137 -21.723 1.00 89.31 137 GLU A N 1
ATOM 1101 C CA . GLU A 1 137 ? 9.710 -14.918 -22.907 1.00 89.31 137 GLU A CA 1
ATOM 1102 C C . GLU A 1 137 ? 10.503 -14.888 -24.234 1.00 89.31 137 GLU A C 1
ATOM 1104 O O . GLU A 1 137 ? 9.962 -14.571 -25.292 1.00 89.31 137 GLU A O 1
ATOM 1109 N N . GLY A 1 138 ? 11.802 -15.210 -24.208 1.00 87.50 138 GLY A N 1
ATOM 1110 C CA . GLY A 1 138 ? 12.662 -15.258 -25.393 1.00 87.50 138 GLY A CA 1
ATOM 1111 C C . GLY A 1 138 ? 13.187 -13.894 -25.849 1.00 87.50 138 GLY A C 1
ATOM 1112 O O . GLY A 1 138 ? 13.884 -13.807 -26.866 1.00 87.50 138 GLY A O 1
ATOM 1113 N N . PHE A 1 139 ? 12.918 -12.825 -25.097 1.00 81.62 139 PHE A N 1
ATOM 1114 C CA . PHE A 1 139 ? 13.487 -11.508 -25.349 1.00 81.62 139 PHE A CA 1
ATOM 1115 C C . PHE A 1 139 ? 14.876 -11.405 -24.720 1.00 81.62 139 PHE A C 1
ATOM 1117 O O . PHE A 1 139 ? 15.058 -11.472 -23.505 1.00 81.62 139 PHE A O 1
ATOM 1124 N N . ARG A 1 140 ? 15.893 -11.160 -25.550 1.00 69.12 140 ARG A N 1
ATOM 1125 C CA . ARG A 1 140 ? 17.213 -10.765 -25.045 1.00 69.12 140 ARG A CA 1
ATOM 1126 C C . ARG A 1 140 ? 17.158 -9.301 -24.632 1.00 69.12 140 ARG A C 1
ATOM 1128 O O . ARG A 1 140 ? 17.267 -8.413 -25.473 1.00 69.12 140 ARG A O 1
ATOM 1135 N N . PHE A 1 141 ? 16.975 -9.060 -23.342 1.00 67.06 141 PHE A N 1
ATOM 1136 C CA . PHE A 1 141 ? 17.046 -7.724 -22.773 1.00 67.06 141 PHE A CA 1
ATOM 1137 C C . PHE A 1 141 ? 18.459 -7.459 -22.253 1.00 67.06 141 PHE A C 1
ATOM 1139 O O . PHE A 1 141 ? 18.855 -7.987 -21.217 1.00 67.06 141 PHE A O 1
ATOM 1146 N N . ASP A 1 142 ? 19.217 -6.639 -22.977 1.00 69.19 142 ASP A N 1
ATOM 1147 C CA . ASP A 1 142 ? 20.464 -6.061 -22.482 1.00 69.19 142 ASP A CA 1
ATOM 1148 C C . ASP A 1 142 ? 20.178 -4.632 -21.990 1.00 69.19 142 ASP A C 1
ATOM 1150 O O . ASP A 1 142 ? 19.908 -3.752 -22.814 1.00 69.19 142 ASP A O 1
ATOM 1154 N N . PRO A 1 143 ? 20.236 -4.353 -20.678 1.00 66.31 143 PRO A N 1
ATOM 1155 C CA . PRO A 1 143 ? 20.032 -3.006 -20.150 1.00 66.31 143 PRO A CA 1
ATOM 1156 C C . PRO A 1 143 ? 20.979 -1.987 -20.781 1.00 66.31 143 PRO A C 1
ATOM 1158 O O . PRO A 1 143 ? 20.581 -0.844 -21.015 1.00 66.31 143 PRO A O 1
ATOM 1161 N N . ALA A 1 144 ? 22.214 -2.392 -21.099 1.00 68.62 144 ALA A N 1
ATOM 1162 C CA . ALA A 1 144 ? 23.190 -1.509 -21.721 1.00 68.62 144 ALA A CA 1
ATOM 1163 C C . ALA A 1 144 ? 22.735 -1.076 -23.121 1.00 68.62 144 ALA A C 1
ATOM 1165 O O . ALA A 1 144 ? 22.928 0.080 -23.492 1.00 68.62 144 ALA A O 1
ATOM 1166 N N . SER A 1 145 ? 22.053 -1.947 -23.868 1.00 66.69 145 SER A N 1
ATOM 1167 C CA . SER A 1 145 ? 21.509 -1.616 -25.189 1.00 66.69 145 SER A CA 1
ATOM 1168 C C . SER A 1 145 ? 20.428 -0.525 -25.146 1.00 66.69 145 SER A C 1
ATOM 1170 O O . SER A 1 145 ? 20.412 0.336 -26.027 1.00 66.69 145 SER A O 1
ATOM 1172 N N . LEU A 1 146 ? 19.592 -0.481 -24.099 1.00 62.47 146 LEU A N 1
ATOM 1173 C CA . LEU A 1 146 ? 18.622 0.603 -23.890 1.00 62.47 146 LEU A CA 1
ATOM 1174 C C . LEU A 1 146 ? 19.303 1.913 -23.515 1.00 62.47 146 LEU A C 1
ATOM 1176 O O . LEU A 1 146 ? 18.944 2.954 -24.057 1.00 62.47 146 LEU A O 1
ATOM 1180 N N . TRP A 1 147 ? 20.304 1.870 -22.635 1.00 58.75 147 TRP A N 1
ATOM 1181 C CA . TRP A 1 147 ? 21.093 3.054 -22.291 1.00 58.75 147 TRP A CA 1
ATOM 1182 C C . TRP A 1 147 ? 21.825 3.615 -23.513 1.00 58.75 147 TRP A C 1
ATOM 1184 O O . TRP A 1 147 ? 21.759 4.813 -23.780 1.00 58.75 147 TRP A O 1
ATOM 1194 N N . ILE A 1 148 ? 22.460 2.753 -24.310 1.00 64.12 148 ILE A N 1
ATOM 1195 C CA . ILE A 1 148 ? 23.129 3.136 -25.559 1.00 64.12 148 ILE A CA 1
ATOM 1196 C C . ILE A 1 148 ? 22.110 3.669 -26.574 1.00 64.12 148 ILE A C 1
ATOM 1198 O O . ILE A 1 148 ? 22.379 4.669 -27.237 1.00 64.12 148 ILE A O 1
ATOM 1202 N N . GLY A 1 149 ? 20.942 3.036 -26.694 1.00 61.53 149 GLY A N 1
ATOM 1203 C CA . GLY A 1 149 ? 19.859 3.475 -27.573 1.00 61.53 149 GLY A CA 1
ATOM 1204 C C . GLY A 1 149 ? 19.291 4.839 -27.179 1.00 61.53 149 GLY A C 1
ATOM 1205 O O . GLY A 1 149 ? 19.159 5.708 -28.035 1.00 61.53 149 GLY A O 1
ATOM 1206 N N . ALA A 1 150 ? 19.033 5.061 -25.890 1.00 60.28 150 ALA A N 1
ATOM 1207 C CA . ALA A 1 150 ? 18.530 6.323 -25.354 1.00 60.28 150 ALA A CA 1
ATOM 1208 C C . ALA A 1 150 ? 19.549 7.461 -25.514 1.00 60.28 150 ALA A C 1
ATOM 1210 O O . ALA A 1 150 ? 19.189 8.531 -25.992 1.00 60.28 150 ALA A O 1
ATOM 1211 N N . ILE A 1 151 ? 20.831 7.213 -25.215 1.00 61.88 151 ILE A N 1
ATOM 1212 C CA . ILE A 1 151 ? 21.916 8.185 -25.444 1.00 61.88 151 ILE A CA 1
ATOM 1213 C C . ILE A 1 151 ? 22.074 8.495 -26.939 1.00 61.88 151 ILE A C 1
ATOM 1215 O O . ILE A 1 151 ? 22.423 9.612 -27.304 1.00 61.88 151 ILE A O 1
ATOM 1219 N N . ARG A 1 152 ? 21.840 7.526 -27.830 1.00 59.59 152 ARG A N 1
ATOM 1220 C CA . ARG A 1 152 ? 21.878 7.766 -29.282 1.00 59.59 152 ARG A CA 1
ATOM 1221 C C . ARG A 1 152 ? 20.657 8.536 -29.786 1.00 59.59 152 ARG A C 1
ATOM 1223 O O . ARG A 1 152 ? 20.802 9.303 -30.732 1.00 59.59 152 ARG A O 1
ATOM 1230 N N . ALA A 1 153 ? 19.486 8.325 -29.185 1.00 63.03 153 ALA A N 1
ATOM 1231 C CA . ALA A 1 153 ? 18.245 9.010 -29.539 1.00 63.03 153 ALA A CA 1
ATOM 1232 C C . ALA A 1 153 ? 18.197 10.459 -29.021 1.00 63.03 153 ALA A C 1
ATOM 1234 O O . ALA A 1 153 ? 17.632 11.317 -29.695 1.00 63.03 153 ALA A O 1
ATOM 1235 N N . ASP A 1 154 ? 18.818 10.732 -27.869 1.00 57.00 154 ASP A N 1
ATOM 1236 C CA . ASP A 1 154 ? 18.978 12.073 -27.296 1.00 57.00 154 ASP A CA 1
ATOM 1237 C C . ASP A 1 154 ? 20.428 12.268 -26.793 1.00 57.00 154 ASP A C 1
ATOM 1239 O O . ASP A 1 154 ? 20.747 12.002 -25.626 1.00 57.00 154 ASP A O 1
ATOM 1243 N N . PRO A 1 155 ? 21.363 12.641 -27.689 1.00 63.72 155 PRO A N 1
ATOM 1244 C CA . PRO A 1 155 ? 22.776 12.740 -27.353 1.00 63.72 155 PRO A CA 1
ATOM 1245 C C . PRO A 1 155 ? 23.038 13.834 -26.322 1.00 63.72 155 PRO A C 1
ATOM 1247 O O . PRO A 1 155 ? 22.632 14.983 -26.489 1.00 63.72 155 PRO A O 1
ATOM 1250 N N . LEU A 1 156 ? 23.805 13.482 -25.281 1.00 62.75 156 LEU A N 1
ATOM 1251 C CA . LEU A 1 156 ? 24.167 14.385 -24.187 1.00 62.75 156 LEU A CA 1
ATOM 1252 C C . LEU A 1 156 ? 24.610 15.770 -24.710 1.00 62.75 156 LEU A C 1
ATOM 1254 O O . LEU A 1 156 ? 25.371 15.840 -25.692 1.00 62.75 156 LEU A O 1
ATOM 1258 N N . PRO A 1 157 ? 24.191 16.868 -24.044 1.00 60.28 157 PRO A N 1
ATOM 1259 C CA . PRO A 1 157 ? 24.584 18.224 -24.411 1.00 60.28 157 PRO A CA 1
ATOM 1260 C C . PRO A 1 157 ? 26.105 18.361 -24.539 1.00 60.28 157 PRO A C 1
ATOM 1262 O O . PRO A 1 157 ? 26.848 17.780 -23.749 1.00 60.28 157 PRO A O 1
ATOM 1265 N N . GLU A 1 158 ? 26.574 19.192 -25.475 1.00 58.28 158 GLU A N 1
ATOM 1266 C CA . GLU A 1 158 ? 27.992 19.339 -25.864 1.00 58.28 158 GLU A CA 1
ATOM 1267 C C . GLU A 1 158 ? 28.972 19.513 -24.679 1.00 58.28 158 GLU A C 1
ATOM 1269 O O . GLU A 1 158 ? 30.126 19.088 -24.738 1.00 58.28 158 GLU A O 1
ATOM 1274 N N . ARG A 1 159 ? 28.508 20.096 -23.563 1.00 53.34 159 ARG A N 1
ATOM 1275 C CA . ARG A 1 159 ? 29.280 20.271 -22.318 1.00 53.34 159 ARG A CA 1
ATOM 1276 C C . ARG A 1 159 ? 29.732 18.961 -21.656 1.00 53.34 159 ARG A C 1
ATOM 1278 O O . ARG A 1 159 ? 30.737 18.979 -20.965 1.00 53.34 159 ARG A O 1
ATOM 1285 N N . TYR A 1 160 ? 29.024 17.852 -21.876 1.00 56.44 160 TYR A N 1
ATOM 1286 C CA . TYR A 1 160 ? 29.400 16.519 -21.380 1.00 56.44 160 TYR A CA 1
ATOM 1287 C C . TYR A 1 160 ? 30.264 15.734 -22.380 1.00 56.44 160 TYR A C 1
ATOM 1289 O O . TYR A 1 160 ? 30.864 14.730 -22.012 1.00 56.44 160 TYR A O 1
ATOM 1297 N N . ARG A 1 161 ? 30.338 16.178 -23.646 1.00 57.00 161 ARG A N 1
ATOM 1298 C CA . ARG A 1 161 ? 31.197 15.585 -24.689 1.00 57.00 161 ARG A CA 1
ATOM 1299 C C . ARG A 1 161 ? 32.619 16.144 -24.674 1.00 57.00 161 ARG A C 1
ATOM 1301 O O . ARG A 1 161 ? 33.552 15.452 -25.079 1.00 57.00 161 ARG A O 1
ATOM 1308 N N . ARG A 1 162 ? 32.808 17.373 -24.181 1.00 48.81 162 ARG A N 1
ATOM 1309 C CA . ARG A 1 162 ? 34.137 17.968 -23.994 1.00 48.81 162 ARG A CA 1
ATOM 1310 C C . ARG A 1 162 ? 34.824 17.397 -22.754 1.00 48.81 162 ARG A C 1
ATOM 1312 O O . ARG A 1 162 ? 34.672 17.924 -21.664 1.00 4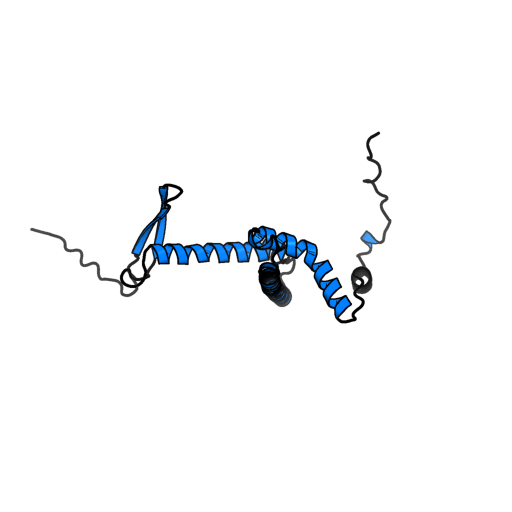8.81 162 ARG A O 1
ATOM 1319 N N . GLY A 1 163 ? 35.639 16.372 -22.981 1.00 47.28 163 GLY A N 1
ATOM 1320 C CA . GLY A 1 163 ? 36.731 15.996 -22.090 1.00 47.28 163 GLY A CA 1
ATOM 1321 C C . GLY A 1 163 ? 36.293 15.190 -20.876 1.00 47.28 163 GLY A C 1
ATOM 1322 O O . GLY A 1 163 ? 35.663 15.690 -19.952 1.00 47.28 163 GLY A O 1
ATOM 1323 N N . ARG A 1 164 ? 36.715 13.928 -20.870 1.00 46.75 164 ARG A N 1
ATOM 1324 C CA . ARG A 1 164 ? 36.844 13.095 -19.680 1.00 46.75 164 ARG A CA 1
ATOM 1325 C C . ARG A 1 164 ? 37.704 13.874 -18.672 1.00 46.75 164 ARG A C 1
ATOM 1327 O O . ARG A 1 164 ? 38.923 13.876 -18.792 1.00 46.75 164 ARG A O 1
ATOM 1334 N N . LEU A 1 165 ? 37.073 14.595 -17.742 1.00 44.66 165 LEU A N 1
ATOM 1335 C CA . LEU A 1 165 ? 37.734 15.043 -16.521 1.00 44.66 165 LEU A CA 1
ATOM 1336 C C . LEU A 1 165 ? 38.116 13.761 -15.803 1.00 44.66 165 LEU A C 1
ATOM 1338 O O . LEU A 1 165 ? 37.256 13.044 -15.294 1.00 44.66 165 LEU A O 1
ATOM 1342 N N . GLU A 1 166 ? 39.391 13.420 -15.901 1.00 43.50 166 GLU A N 1
ATOM 1343 C CA . GLU A 1 166 ? 39.982 12.319 -15.172 1.00 43.50 166 GLU A CA 1
ATOM 1344 C C . GLU A 1 166 ? 39.569 12.434 -13.709 1.00 43.50 166 GLU A C 1
ATOM 1346 O O . GLU A 1 166 ? 39.835 13.444 -13.067 1.00 43.50 166 GLU A O 1
ATOM 1351 N N . ASP A 1 167 ? 38.810 11.440 -13.244 1.00 47.91 167 ASP A N 1
ATOM 1352 C CA . ASP A 1 167 ? 38.968 10.774 -11.955 1.00 47.91 167 ASP A CA 1
ATOM 1353 C C . ASP A 1 167 ? 39.620 11.606 -10.822 1.00 47.91 167 ASP A C 1
ATOM 1355 O O . ASP A 1 167 ? 40.525 11.134 -10.134 1.00 47.91 167 ASP A O 1
ATOM 1359 N N . VAL A 1 168 ? 39.111 12.811 -10.532 1.00 46.69 168 VAL A N 1
ATOM 1360 C CA . VAL A 1 168 ? 39.541 13.606 -9.358 1.00 46.69 168 VAL A CA 1
ATOM 1361 C C . VAL A 1 168 ? 39.253 12.844 -8.050 1.00 46.69 168 VAL A C 1
ATOM 1363 O O . VAL A 1 168 ? 39.857 13.108 -7.015 1.00 46.69 168 VAL A O 1
ATOM 1366 N N . TYR A 1 169 ? 38.384 11.830 -8.105 1.00 41.09 169 TYR A N 1
ATOM 136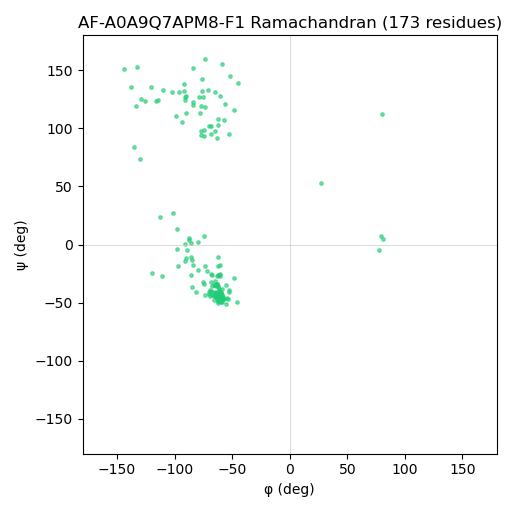7 C CA . TYR A 1 169 ? 38.023 10.971 -6.979 1.00 41.09 169 TYR A CA 1
ATOM 1368 C C . TYR A 1 169 ? 38.760 9.620 -6.914 1.00 41.09 169 TYR A C 1
ATOM 1370 O O . TYR A 1 169 ? 38.574 8.909 -5.932 1.00 41.09 169 TYR A O 1
ATOM 1378 N N . ARG A 1 170 ? 39.616 9.251 -7.885 1.00 39.16 170 ARG A N 1
ATOM 1379 C CA . ARG A 1 170 ? 40.356 7.965 -7.838 1.00 39.16 170 ARG A CA 1
ATOM 1380 C C . ARG A 1 170 ? 41.712 8.051 -7.118 1.00 39.16 170 ARG A C 1
ATOM 1382 O O . ARG A 1 170 ? 42.348 7.030 -6.910 1.00 39.16 170 ARG A O 1
ATOM 1389 N N . GLN A 1 171 ? 42.158 9.238 -6.697 1.00 42.03 171 GLN A N 1
ATOM 1390 C CA . GLN A 1 171 ? 43.472 9.433 -6.052 1.00 42.03 171 GLN A CA 1
ATOM 1391 C C . GLN A 1 171 ? 43.435 9.573 -4.517 1.00 42.03 171 GLN A C 1
ATOM 1393 O O . GLN A 1 171 ? 44.322 10.186 -3.927 1.00 42.03 171 GLN A O 1
ATOM 1398 N N . ARG A 1 172 ? 42.438 9.007 -3.831 1.00 39.38 172 ARG A N 1
ATOM 1399 C CA . ARG A 1 172 ? 42.492 8.850 -2.366 1.00 39.38 172 ARG A CA 1
ATOM 1400 C C . ARG A 1 172 ? 42.152 7.421 -1.959 1.00 39.38 172 ARG A C 1
ATOM 1402 O O . ARG A 1 172 ? 41.089 7.173 -1.404 1.00 39.38 172 ARG A O 1
ATOM 1409 N N . GLU A 1 173 ? 43.079 6.504 -2.204 1.00 38.88 173 GLU A N 1
ATOM 1410 C CA . GLU A 1 173 ? 43.220 5.333 -1.334 1.00 38.88 173 GLU A CA 1
ATOM 1411 C C . GLU A 1 173 ? 44.251 5.674 -0.244 1.00 38.88 173 GLU A C 1
ATOM 1413 O O . GLU A 1 173 ? 45.292 6.256 -0.566 1.00 38.88 173 GLU A O 1
ATOM 1418 N N . PRO A 1 174 ? 43.964 5.412 1.044 1.00 47.94 174 PRO A N 1
ATOM 1419 C CA . PRO A 1 174 ? 44.926 5.634 2.110 1.00 47.94 174 PRO A CA 1
ATOM 1420 C C . PRO A 1 174 ? 45.977 4.517 2.087 1.00 47.94 174 PRO A C 1
ATOM 1422 O O . PRO A 1 174 ? 45.632 3.339 2.003 1.00 47.94 174 PRO A O 1
ATOM 1425 N N . ASN A 1 175 ? 47.245 4.917 2.155 1.00 41.88 175 ASN A N 1
ATOM 1426 C CA . ASN A 1 175 ? 48.378 4.050 2.480 1.00 41.88 175 ASN A CA 1
ATOM 1427 C C . ASN A 1 175 ? 48.473 3.888 4.003 1.00 41.88 175 ASN A C 1
ATOM 1429 O O . ASN A 1 175 ? 48.183 4.895 4.696 1.00 41.88 175 ASN A O 1
#

Sequence (175 aa):
MEGYLLQIEEDPAFRPLRFVGVKNEKTGEYHLYVTHLPADKVSPEEIADLYRARWAVEIFFKELKSHFGLSSIGSGKKHIVEIVICVALLTVIVSGQVRRELEKEPRSDVKEMGPLLYAEHFHHISTGLLQAVLYHEGFRFDPASLWIGAIRADPLPERYRRGRLEDVYRQREPN

Nearest PDB structures (foldseek):
  8ieb-assembly1_B  TM=2.403E-01  e=5.970E+00  Homo sapiens

Organism: NCBI:txid3029084

Secondary structure (DSSP, 8-state):
-----------TT-PPPEEEEEE-TTT-PEEEEEE-S-TTTS-HHHHHHHHHHHHHHHHHHHHHHHTSSGGG-----HHHHHHHHHHHHHHHHHHHHHHHHHTTSTT-GGGTS-HHHHHHHHHHHHHHHHHHHHHHTT----HHHHHHHHHHHS---HHHHS-----TTSS----

Mean predicted aligned error: 13.76 Å

pLDDT: mean 79.19, std 17.63, range [34.31, 94.44]

Solvent-accessible surface area (backbone atoms only — not comparable to full-atom values): 10907 Å² total; per-residue (Å²): 140,84,83,84,77,77,78,72,78,77,56,93,82,68,72,75,73,41,79,41,76,42,72,38,87,89,79,68,47,72,49,78,47,78,40,71,70,55,73,94,81,48,52,64,66,58,51,53,53,56,56,50,52,54,53,54,54,52,48,51,54,48,44,32,41,76,57,39,55,63,66,70,70,90,62,90,50,65,70,59,49,52,51,49,52,52,51,24,53,51,50,50,53,52,52,53,51,53,49,59,56,42,58,69,40,92,89,45,66,62,76,78,45,52,70,66,59,46,46,50,54,48,51,73,44,43,67,59,51,51,40,52,53,36,46,73,74,70,38,89,73,55,71,66,57,53,54,53,48,48,43,68,76,57,61,75,61,70,80,76,69,62,64,87,76,72,64,84,79,73,80,75,75,88,130

InterPro domains:
  IPR002559 Transposase IS4-like domain [PF01609] (25-83)
  IPR012337 Ribonuclease H-like superfamily [SSF53098] (17-99)

Foldseek 3Di:
DDDPPPPPPPDPPDQDKDKAWDQDPVVRDTDIDIDSDDPVPAPSVNRVVVVVVVVVVVVLVVLLCPQQCLVVPPDPDPVSNVVSVVSSVVLVVVLVVVLVVLVVPPPHPSVVDDPNRSSNVCSVCVVVVVCVVCVVVVHNDDVVVVVVVVCVVPPDPVVVVPDDPPDPPPPDDPD

Radius of gyration: 27.46 Å; Cα contacts (8 Å, |Δi|>4): 98; chains: 1; bounding box: 88×54×66 Å